Protein AF-A0A443VP94-F1 (afdb_monomer_lite)

Radius of gyration: 16.31 Å; chains: 1; bounding box: 47×26×35 Å

pLDDT: mean 79.45, std 18.83, range [39.03, 96.0]

Foldseek 3Di:
DDDPDPVDPDPVNVVVVVVLVVVLVVDPDPVVSVVSVVVVVVVVVVCCVVVVPVPDPDPD

Secondary structure (DSSP, 8-state):
----------HHHHHHHHHHHHHHHT-SSHHHHHHHHHHHHHHHHHHHHHHH-TT-----

Sequence (60 aa):
MDHSDNNGTSIHVQRAYVLIISGVAECDTAMDQRLLLDSLICQCAVFTRILGEGGRTRIF

Structure (mmCIF, N/CA/C/O backbone):
data_AF-A0A443VP94-F1
#
_entry.id   AF-A0A443VP94-F1
#
loop_
_atom_site.group_PDB
_atom_site.id
_atom_site.type_symbol
_at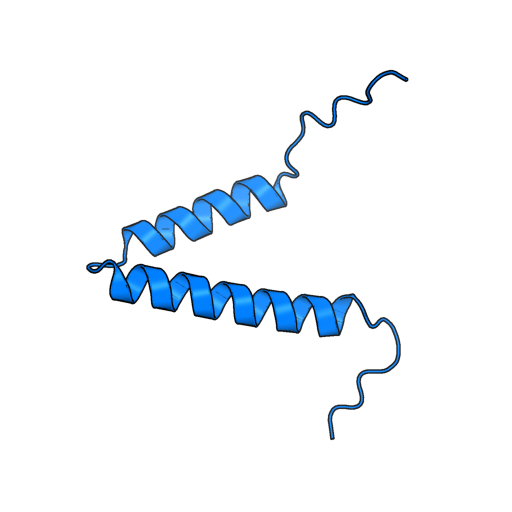om_site.label_atom_id
_atom_site.label_alt_id
_atom_site.label_comp_id
_atom_site.label_asym_id
_atom_site.label_entity_id
_atom_site.label_seq_id
_atom_site.pdbx_PDB_ins_code
_atom_site.Cartn_x
_atom_site.Cartn_y
_atom_site.Cartn_z
_atom_site.occupancy
_atom_site.B_iso_or_equiv
_atom_site.auth_seq_id
_atom_site.auth_comp_id
_atom_site.auth_asym_id
_atom_site.auth_atom_id
_atom_site.pdbx_PDB_model_num
ATOM 1 N N . MET A 1 1 ? 35.576 -2.023 5.211 1.00 50.22 1 MET A N 1
ATOM 2 C CA . MET A 1 1 ? 34.566 -1.615 6.209 1.00 50.22 1 MET A CA 1
ATOM 3 C C . MET A 1 1 ? 34.499 -0.098 6.202 1.00 50.22 1 MET A C 1
ATOM 5 O O . MET A 1 1 ? 35.481 0.499 5.782 1.00 50.22 1 MET A O 1
ATOM 9 N N . ASP A 1 2 ? 33.351 0.438 6.616 1.00 39.03 2 ASP A N 1
ATOM 10 C CA . ASP A 1 2 ? 32.906 1.843 6.644 1.00 39.03 2 ASP A CA 1
ATOM 11 C C . ASP A 1 2 ? 32.200 2.341 5.379 1.00 39.03 2 ASP A C 1
ATOM 13 O O . ASP A 1 2 ? 32.808 2.718 4.384 1.00 39.03 2 ASP A O 1
ATOM 17 N N . HIS A 1 3 ? 30.899 2.056 5.289 1.00 51.50 3 HIS A N 1
ATOM 18 C CA . HIS A 1 3 ? 29.801 2.917 5.774 1.00 51.50 3 HIS A CA 1
ATOM 19 C C . HIS A 1 3 ? 29.636 4.170 4.912 1.00 51.50 3 HIS A C 1
ATOM 21 O O . HIS A 1 3 ? 29.933 5.292 5.299 1.00 51.50 3 HIS A O 1
ATOM 27 N N . SER A 1 4 ? 29.089 3.956 3.712 1.00 49.28 4 SER A N 1
ATOM 28 C CA . SER A 1 4 ? 28.284 4.993 3.083 1.00 49.28 4 SER A CA 1
ATOM 29 C C . SER A 1 4 ? 26.946 5.001 3.816 1.00 49.28 4 SER A C 1
ATOM 31 O O . SER A 1 4 ? 26.090 4.142 3.593 1.00 49.28 4 SER A O 1
ATOM 33 N N . ASP A 1 5 ? 26.824 5.929 4.758 1.00 49.12 5 ASP A N 1
ATOM 34 C CA . ASP A 1 5 ? 25.565 6.336 5.361 1.00 49.12 5 ASP A CA 1
ATOM 35 C C . ASP A 1 5 ? 24.607 6.789 4.252 1.00 49.12 5 ASP A C 1
ATOM 37 O O . ASP A 1 5 ? 24.563 7.955 3.862 1.00 49.12 5 ASP A O 1
ATOM 41 N N . ASN A 1 6 ? 23.816 5.853 3.725 1.00 50.75 6 ASN A N 1
ATOM 42 C CA . ASN A 1 6 ? 22.649 6.156 2.904 1.00 50.75 6 ASN A CA 1
ATOM 43 C C . ASN A 1 6 ? 21.522 6.664 3.820 1.00 50.75 6 ASN A C 1
ATOM 45 O O . ASN A 1 6 ? 20.481 6.034 3.989 1.00 50.75 6 ASN A O 1
ATOM 49 N N . ASN A 1 7 ? 21.770 7.810 4.455 1.00 50.25 7 ASN A N 1
ATOM 50 C CA . ASN A 1 7 ? 20.848 8.546 5.317 1.00 50.25 7 ASN A CA 1
ATOM 51 C C . ASN A 1 7 ? 19.842 9.383 4.497 1.00 50.25 7 ASN A C 1
ATOM 53 O O . ASN A 1 7 ? 19.458 10.489 4.866 1.00 50.25 7 ASN A O 1
ATOM 57 N N . GLY A 1 8 ? 19.438 8.875 3.338 1.00 48.59 8 GLY A N 1
ATOM 58 C CA . GLY A 1 8 ? 18.469 9.507 2.463 1.00 48.59 8 GLY A CA 1
ATOM 59 C C . GLY A 1 8 ? 17.493 8.448 2.010 1.00 48.59 8 GLY A C 1
ATOM 60 O O . GLY A 1 8 ? 17.638 7.897 0.922 1.00 48.59 8 GLY A O 1
ATOM 61 N N . THR A 1 9 ? 16.491 8.145 2.839 1.00 58.38 9 THR A N 1
ATOM 62 C CA . THR A 1 9 ? 15.293 7.480 2.326 1.00 58.38 9 THR A CA 1
ATOM 63 C C . THR A 1 9 ? 14.858 8.272 1.099 1.00 58.38 9 THR A C 1
ATOM 65 O O . THR A 1 9 ? 14.557 9.460 1.188 1.00 58.38 9 THR A O 1
ATOM 68 N N . SER A 1 10 ? 14.957 7.642 -0.075 1.00 79.94 10 SER A N 1
ATOM 69 C CA . SER A 1 10 ? 14.614 8.269 -1.350 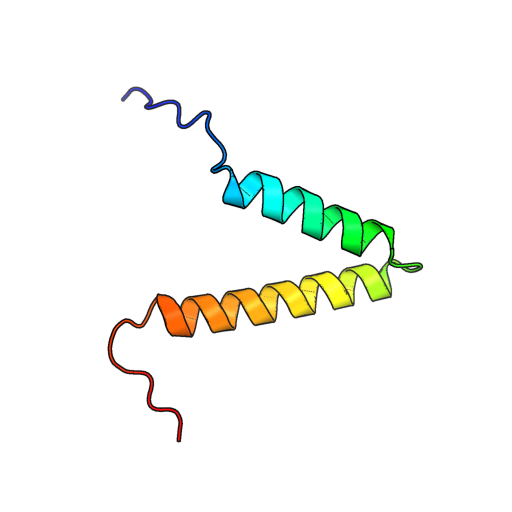1.00 79.94 10 SER A CA 1
ATOM 70 C C . SER A 1 10 ? 13.288 9.011 -1.187 1.00 79.94 10 SER A C 1
ATOM 72 O O . SER A 1 10 ? 12.363 8.471 -0.578 1.00 79.94 10 SER A O 1
ATOM 74 N N . ILE A 1 11 ? 13.177 10.235 -1.713 1.00 85.69 11 ILE A N 1
ATOM 75 C CA . ILE A 1 11 ? 11.950 11.049 -1.622 1.00 85.69 11 ILE A CA 1
ATOM 76 C C . ILE A 1 11 ? 10.696 10.246 -2.018 1.00 85.69 11 ILE A C 1
ATOM 78 O O . ILE A 1 11 ? 9.607 10.455 -1.485 1.00 85.69 11 ILE A O 1
ATOM 82 N N . HIS A 1 12 ? 10.863 9.264 -2.907 1.00 85.44 12 HIS A N 1
ATOM 83 C CA . HIS A 1 12 ? 9.829 8.326 -3.323 1.00 85.44 12 HIS A CA 1
ATOM 84 C C . HIS A 1 12 ? 9.418 7.339 -2.221 1.00 85.44 12 HIS A C 1
ATOM 86 O O . HIS A 1 12 ? 8.228 7.087 -2.060 1.00 85.44 12 HIS A O 1
ATOM 92 N N . VAL A 1 13 ? 10.365 6.822 -1.432 1.00 86.81 13 VAL A N 1
ATOM 93 C CA . VAL A 1 13 ? 10.108 5.927 -0.289 1.00 86.81 13 VAL A CA 1
ATOM 94 C C . VAL A 1 13 ? 9.353 6.669 0.807 1.00 86.81 13 VAL A C 1
ATOM 96 O O . VAL A 1 13 ? 8.338 6.174 1.290 1.00 86.81 13 VAL A O 1
ATOM 99 N N . GLN A 1 14 ? 9.796 7.878 1.163 1.00 90.25 14 GLN A N 1
ATOM 100 C CA . GLN A 1 14 ? 9.120 8.672 2.189 1.00 90.25 14 GLN A CA 1
ATOM 101 C C . GLN A 1 14 ? 7.700 9.057 1.756 1.00 90.25 14 GLN A C 1
ATOM 103 O O . GLN A 1 14 ? 6.755 8.931 2.533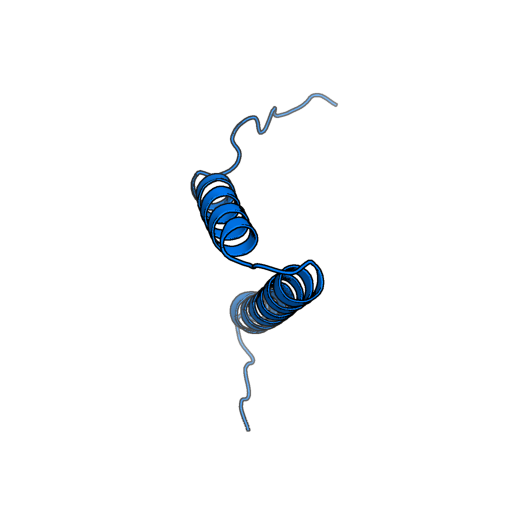 1.00 90.25 14 GLN A O 1
ATOM 108 N N . ARG A 1 15 ? 7.523 9.475 0.497 1.00 91.56 15 ARG A N 1
ATOM 109 C CA . ARG A 1 15 ? 6.201 9.815 -0.041 1.00 91.56 15 ARG A CA 1
ATOM 110 C C . ARG A 1 15 ? 5.277 8.600 -0.117 1.00 91.56 15 ARG A C 1
ATOM 112 O O . ARG A 1 15 ? 4.111 8.720 0.242 1.00 91.56 15 ARG A O 1
ATOM 119 N N . ALA A 1 16 ? 5.787 7.446 -0.549 1.00 91.75 16 ALA A N 1
ATOM 120 C CA . ALA A 1 16 ? 5.023 6.203 -0.556 1.00 91.75 16 ALA A CA 1
ATOM 121 C C . ALA A 1 16 ? 4.578 5.825 0.861 1.00 91.75 16 ALA A C 1
ATOM 123 O O . ALA A 1 16 ? 3.407 5.528 1.065 1.00 91.75 16 ALA A O 1
ATOM 124 N N . TYR A 1 17 ? 5.474 5.920 1.847 1.00 91.94 17 TYR A N 1
ATOM 125 C CA . TYR A 1 17 ? 5.145 5.642 3.243 1.00 91.94 17 TYR A CA 1
ATOM 126 C C . TYR A 1 17 ? 4.002 6.524 3.763 1.00 91.94 17 TYR A C 1
ATOM 128 O O . TYR A 1 17 ? 3.043 6.005 4.329 1.00 91.94 17 TYR A O 1
ATOM 136 N N . VAL A 1 18 ? 4.063 7.839 3.518 1.00 95.56 18 VAL A N 1
ATOM 137 C CA . VAL A 1 18 ? 2.994 8.769 3.922 1.00 95.56 18 VAL A CA 1
ATOM 138 C C . VAL A 1 18 ? 1.658 8.381 3.286 1.00 95.56 18 VAL A C 1
ATOM 140 O O . VAL A 1 18 ? 0.663 8.289 3.994 1.00 95.56 18 VAL A O 1
ATOM 143 N N . LEU A 1 19 ? 1.638 8.089 1.982 1.00 94.62 19 LEU A N 1
ATOM 144 C CA . LEU A 1 19 ? 0.411 7.697 1.278 1.00 94.62 19 LEU A CA 1
ATOM 145 C C . LEU A 1 19 ? -0.183 6.387 1.814 1.00 94.62 19 LEU A C 1
ATOM 147 O O . LEU A 1 19 ? -1.394 6.294 1.995 1.00 94.62 19 LEU A O 1
ATOM 151 N N . ILE A 1 20 ? 0.663 5.390 2.091 1.00 94.81 20 ILE A N 1
ATOM 152 C CA . ILE A 1 20 ? 0.226 4.091 2.619 1.00 94.81 20 ILE A CA 1
ATOM 153 C C . ILE A 1 20 ? -0.397 4.268 4.003 1.00 94.81 20 ILE A C 1
ATOM 155 O O . ILE A 1 20 ? -1.487 3.762 4.251 1.00 94.81 20 ILE A O 1
ATOM 159 N N . ILE A 1 21 ? 0.263 5.011 4.894 1.00 94.44 21 ILE A N 1
ATOM 160 C CA . ILE A 1 21 ? -0.252 5.251 6.245 1.00 94.44 21 ILE A CA 1
ATOM 161 C C . ILE A 1 21 ? -1.545 6.070 6.216 1.00 94.44 21 ILE A C 1
ATOM 163 O O . ILE A 1 21 ? -2.464 5.741 6.960 1.00 94.44 21 ILE A O 1
ATOM 167 N N . SER A 1 22 ? -1.655 7.079 5.346 1.00 95.44 22 SER A N 1
ATOM 168 C CA . SER A 1 22 ? -2.907 7.824 5.170 1.00 95.44 22 SER A CA 1
ATOM 169 C C . SER A 1 22 ? -4.061 6.908 4.752 1.00 95.44 22 SER A C 1
ATOM 171 O O . SER A 1 22 ? -5.107 6.949 5.387 1.00 95.44 22 SER A O 1
ATOM 173 N N . GLY A 1 23 ? -3.857 6.016 3.777 1.00 93.06 23 GLY A N 1
ATOM 174 C CA . GLY A 1 23 ? -4.896 5.060 3.372 1.00 93.06 23 GLY A CA 1
ATOM 175 C C . GLY A 1 23 ? -5.246 4.036 4.460 1.00 93.06 23 GLY A C 1
ATOM 176 O O . GLY A 1 23 ? -6.408 3.685 4.637 1.00 93.06 23 GLY A O 1
ATOM 177 N N . VAL A 1 24 ? -4.262 3.582 5.244 1.00 94.31 24 VAL A N 1
ATOM 178 C CA . VAL A 1 24 ? -4.502 2.688 6.394 1.00 94.31 24 VAL A CA 1
ATOM 179 C C . VAL A 1 24 ? -5.304 3.393 7.494 1.00 94.31 24 VAL A C 1
ATOM 181 O O . VAL A 1 24 ? -6.137 2.758 8.139 1.00 94.31 24 VAL A O 1
ATOM 184 N N . ALA A 1 25 ? -5.077 4.692 7.702 1.00 93.94 25 ALA A N 1
ATOM 185 C CA . ALA A 1 25 ? -5.808 5.495 8.680 1.00 93.94 25 ALA A CA 1
ATOM 186 C C . ALA A 1 25 ? -7.271 5.754 8.279 1.00 93.94 25 ALA A C 1
ATOM 188 O O . ALA A 1 25 ? -8.097 5.989 9.155 1.00 93.94 25 ALA A O 1
ATOM 189 N N . GLU A 1 26 ? -7.594 5.689 6.985 1.00 95.19 26 GLU A N 1
ATOM 190 C CA . GLU A 1 26 ? -8.967 5.780 6.463 1.00 95.19 26 GLU A CA 1
ATOM 191 C C . GLU A 1 26 ? -9.755 4.462 6.589 1.00 95.19 26 GLU A C 1
ATOM 193 O O . GLU A 1 26 ? -10.963 4.448 6.370 1.00 95.19 26 GLU A O 1
ATOM 198 N N . CYS A 1 27 ? -9.101 3.348 6.932 1.00 93.94 27 CYS A N 1
ATOM 199 C CA . CYS A 1 27 ? -9.765 2.057 7.102 1.00 93.94 27 CYS A CA 1
ATOM 200 C C . CYS A 1 27 ? -10.369 1.923 8.509 1.00 93.94 27 CYS A C 1
ATOM 202 O O . CYS A 1 27 ? -9.654 2.035 9.506 1.00 93.94 27 CYS A O 1
ATOM 204 N N . ASP A 1 28 ? -11.655 1.577 8.586 1.00 92.44 28 ASP A N 1
ATOM 205 C CA . ASP A 1 28 ? -12.389 1.488 9.856 1.00 92.44 28 ASP A CA 1
ATOM 206 C C . ASP A 1 28 ? -12.038 0.248 10.691 1.00 92.44 28 ASP A C 1
ATOM 208 O O . ASP A 1 28 ? -12.133 0.265 11.921 1.00 92.44 28 ASP A O 1
ATOM 212 N N . THR A 1 29 ? -11.636 -0.852 10.043 1.00 95.06 29 THR A N 1
ATOM 213 C CA . THR A 1 29 ? -11.343 -2.116 10.727 1.00 95.06 29 THR A CA 1
ATOM 214 C C . THR A 1 29 ? -9.943 -2.636 10.425 1.00 95.06 29 THR A C 1
ATOM 216 O O . THR A 1 29 ? -9.382 -2.430 9.349 1.00 95.06 29 THR A O 1
ATOM 219 N N . ALA A 1 30 ? -9.389 -3.414 11.361 1.00 94.06 30 ALA A N 1
ATOM 220 C CA . ALA A 1 30 ? -8.120 -4.113 11.154 1.00 94.06 30 ALA A CA 1
ATOM 221 C C . ALA A 1 30 ? -8.165 -5.085 9.957 1.00 94.06 30 ALA A C 1
ATOM 223 O O . ALA A 1 30 ? -7.132 -5.392 9.360 1.00 94.06 30 ALA A O 1
ATOM 224 N N . MET A 1 31 ? -9.356 -5.578 9.600 1.00 95.38 31 MET A N 1
ATOM 225 C CA . MET A 1 31 ? -9.539 -6.430 8.430 1.00 95.38 31 MET A CA 1
ATOM 226 C C . MET A 1 31 ? -9.409 -5.629 7.133 1.00 95.38 31 MET A C 1
ATOM 228 O O . MET A 1 31 ? -8.695 -6.070 6.234 1.00 95.38 31 MET A O 1
ATOM 232 N N . ASP A 1 32 ? -10.000 -4.437 7.063 1.00 95.50 32 ASP A N 1
ATOM 233 C CA . ASP A 1 32 ? -9.891 -3.553 5.895 1.00 95.50 32 ASP A CA 1
ATOM 234 C C . ASP A 1 32 ? -8.455 -3.061 5.698 1.00 95.50 32 ASP A C 1
ATOM 236 O O . ASP A 1 32 ? -7.925 -3.106 4.588 1.00 95.50 32 ASP A O 1
ATOM 240 N N . GLN A 1 33 ? -7.771 -2.715 6.794 1.00 95.00 33 GLN A N 1
ATOM 241 C CA . GLN A 1 33 ? -6.341 -2.389 6.775 1.00 95.00 33 GLN A CA 1
ATOM 242 C C . GLN A 1 33 ? -5.509 -3.537 6.198 1.00 95.00 33 GLN A C 1
ATOM 244 O O . GLN A 1 33 ? -4.611 -3.325 5.380 1.00 95.00 33 GLN A O 1
ATOM 249 N N . ARG A 1 34 ? -5.811 -4.775 6.605 1.00 95.50 34 ARG A N 1
ATOM 250 C CA . ARG A 1 34 ? -5.109 -5.959 6.110 1.00 95.50 34 ARG A CA 1
ATOM 251 C C . ARG A 1 34 ? -5.380 -6.203 4.629 1.00 95.50 34 ARG A C 1
ATOM 253 O O . ARG A 1 34 ? -4.437 -6.508 3.907 1.00 95.50 34 ARG A O 1
ATOM 260 N N . LEU A 1 35 ? -6.623 -6.042 4.178 1.00 95.88 35 LEU A N 1
ATOM 261 C CA . LEU A 1 35 ? -6.991 -6.162 2.763 1.00 95.88 35 LEU A CA 1
ATOM 262 C C . 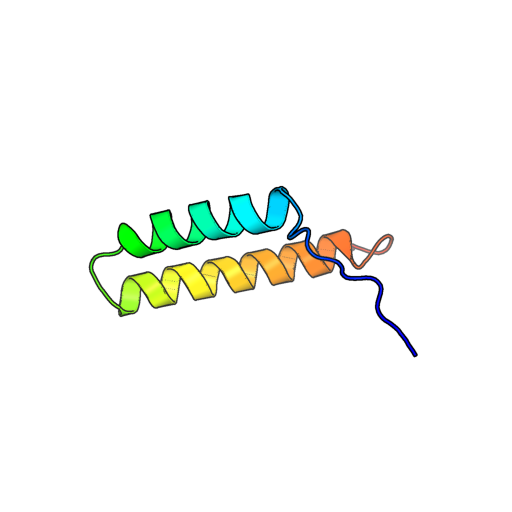LEU A 1 35 ? -6.296 -5.099 1.901 1.00 95.88 35 LEU A C 1
ATOM 264 O O . LEU A 1 35 ? -5.796 -5.419 0.822 1.00 95.88 35 LEU A O 1
ATOM 268 N N . LEU A 1 36 ? -6.207 -3.858 2.387 1.00 94.69 36 LEU A N 1
ATOM 269 C CA . LEU A 1 36 ? -5.491 -2.777 1.709 1.00 94.69 36 LEU A CA 1
ATOM 270 C C . LEU A 1 36 ? -4.002 -3.111 1.538 1.00 94.69 36 LEU A C 1
ATOM 272 O O . LEU A 1 36 ? -3.462 -2.995 0.437 1.00 94.69 36 LEU A O 1
ATOM 276 N N . LEU A 1 37 ? -3.343 -3.551 2.613 1.00 94.75 37 LEU A N 1
ATOM 277 C CA . LEU A 1 37 ? -1.924 -3.908 2.579 1.00 94.75 37 LEU A CA 1
ATOM 278 C C . LEU A 1 37 ? -1.654 -5.128 1.689 1.00 94.75 37 LEU A C 1
ATOM 280 O O . LEU A 1 37 ? -0.672 -5.132 0.949 1.00 94.75 37 LEU A O 1
ATOM 284 N N . ASP A 1 38 ? -2.528 -6.135 1.718 1.00 96.00 38 ASP A N 1
ATOM 285 C CA . ASP A 1 38 ? -2.410 -7.325 0.869 1.00 96.00 38 ASP A CA 1
ATOM 286 C C . ASP A 1 38 ? -2.537 -6.963 -0.621 1.00 96.00 38 ASP A C 1
ATOM 288 O O . ASP A 1 38 ? -1.671 -7.304 -1.430 1.00 96.00 38 ASP A O 1
ATOM 292 N N . SER A 1 39 ? -3.540 -6.148 -0.969 1.00 94.75 39 SER A N 1
ATOM 293 C CA . SER A 1 39 ? -3.708 -5.598 -2.321 1.00 94.75 39 SER A CA 1
ATOM 294 C C . SER A 1 39 ? -2.472 -4.818 -2.785 1.00 94.75 39 SER A C 1
ATOM 296 O O . SER A 1 39 ? -2.005 -4.999 -3.914 1.00 94.75 39 SER A O 1
ATOM 298 N N . LEU A 1 40 ? -1.892 -3.989 -1.912 1.00 94.62 40 LEU A N 1
ATOM 299 C CA . LEU A 1 40 ? -0.689 -3.216 -2.218 1.00 94.62 40 LEU A CA 1
ATOM 300 C C . LEU A 1 40 ? 0.526 -4.118 -2.486 1.00 94.62 40 LEU A C 1
ATOM 302 O O . LEU A 1 40 ? 1.260 -3.892 -3.448 1.00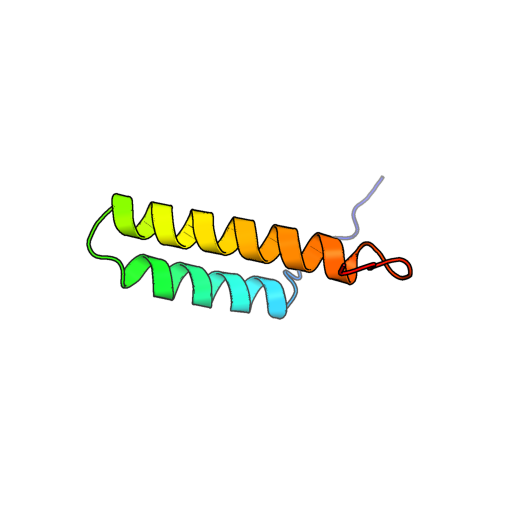 94.62 40 LEU A O 1
ATOM 306 N N . ILE A 1 41 ? 0.728 -5.162 -1.679 1.00 92.94 41 ILE A N 1
ATOM 307 C CA . ILE A 1 41 ? 1.812 -6.136 -1.878 1.00 92.94 41 ILE A CA 1
ATOM 308 C C . ILE A 1 41 ? 1.633 -6.874 -3.209 1.00 92.94 41 ILE A C 1
ATOM 310 O O . ILE A 1 41 ? 2.601 -7.018 -3.961 1.00 92.94 41 ILE A O 1
ATOM 314 N N . CYS A 1 42 ? 0.408 -7.290 -3.542 1.00 93.31 42 CYS A N 1
ATOM 315 C CA . CYS A 1 42 ? 0.108 -7.899 -4.837 1.00 93.31 42 CYS A CA 1
ATOM 316 C C .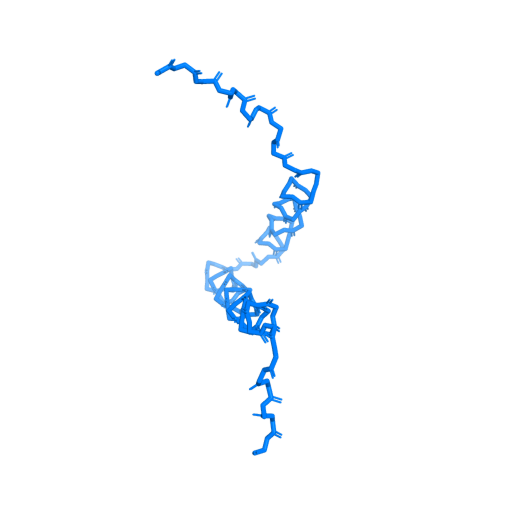 CYS A 1 42 ? 0.465 -6.971 -6.004 1.00 93.31 42 CYS A C 1
ATOM 318 O O . CYS A 1 42 ? 1.101 -7.409 -6.964 1.00 93.31 42 CYS A O 1
ATOM 320 N N . GLN A 1 43 ? 0.115 -5.687 -5.917 1.00 90.81 43 GLN A N 1
ATOM 321 C CA . GLN A 1 43 ? 0.465 -4.700 -6.941 1.00 90.81 43 GLN A CA 1
ATOM 322 C C . GLN A 1 43 ? 1.983 -4.521 -7.058 1.00 90.81 43 GLN A C 1
ATOM 324 O O . GLN A 1 43 ? 2.518 -4.560 -8.166 1.00 90.81 43 GLN A O 1
ATOM 329 N N . CYS A 1 44 ? 2.697 -4.410 -5.935 1.00 89.81 44 CYS A N 1
ATOM 330 C CA . CYS A 1 44 ? 4.159 -4.365 -5.922 1.00 89.81 44 CYS A CA 1
ATOM 331 C C . CYS A 1 44 ? 4.769 -5.593 -6.609 1.00 89.81 44 CYS A C 1
ATOM 333 O O . CYS A 1 44 ? 5.656 -5.437 -7.441 1.00 89.81 44 CYS A O 1
ATOM 335 N N . ALA A 1 45 ? 4.259 -6.799 -6.342 1.00 88.94 45 ALA A N 1
ATOM 336 C CA . ALA A 1 45 ? 4.733 -8.021 -6.990 1.00 88.94 45 ALA A CA 1
ATOM 337 C C . ALA A 1 45 ? 4.528 -7.995 -8.516 1.00 88.94 45 ALA A C 1
ATOM 339 O O . ALA A 1 45 ? 5.412 -8.417 -9.264 1.00 88.94 45 ALA A O 1
ATOM 340 N N . VAL A 1 46 ? 3.393 -7.468 -8.991 1.00 89.56 46 VAL A N 1
ATOM 341 C CA . VAL A 1 46 ? 3.135 -7.272 -10.427 1.00 89.56 46 VAL A CA 1
ATOM 342 C C . VAL A 1 46 ? 4.128 -6.277 -11.026 1.00 89.56 46 VAL A C 1
ATOM 344 O O . VAL A 1 46 ? 4.750 -6.583 -12.043 1.00 89.56 46 VAL A O 1
ATOM 347 N N . PHE A 1 47 ? 4.347 -5.127 -10.384 1.00 85.50 47 PHE A N 1
ATOM 348 C CA . PHE A 1 47 ? 5.329 -4.145 -10.849 1.00 85.50 47 PHE A CA 1
ATOM 349 C C . PHE A 1 47 ? 6.751 -4.700 -10.847 1.00 85.50 47 PHE A C 1
ATOM 351 O O . PHE A 1 47 ? 7.477 -4.481 -11.809 1.00 85.50 47 PHE A O 1
ATOM 358 N N . THR A 1 48 ? 7.152 -5.461 -9.827 1.00 83.69 48 THR A N 1
ATOM 359 C CA . THR A 1 48 ? 8.466 -6.115 -9.786 1.00 83.69 48 THR A CA 1
ATOM 360 C C . THR A 1 48 ? 8.631 -7.117 -10.923 1.00 83.69 48 THR A C 1
ATOM 362 O O . THR A 1 48 ? 9.713 -7.188 -11.491 1.00 83.69 48 THR A O 1
ATOM 365 N N . ARG A 1 49 ? 7.583 -7.854 -11.311 1.00 79.94 49 ARG A N 1
ATOM 366 C CA . ARG A 1 49 ? 7.643 -8.735 -12.489 1.00 79.94 49 ARG A CA 1
ATOM 367 C C . ARG A 1 49 ? 7.771 -7.936 -13.785 1.00 79.94 49 ARG A C 1
ATOM 369 O O . ARG A 1 49 ? 8.655 -8.219 -14.578 1.00 79.94 49 ARG A O 1
ATOM 376 N N . ILE A 1 50 ? 6.954 -6.897 -13.967 1.00 82.62 50 ILE A N 1
ATOM 377 C CA . ILE A 1 50 ? 6.973 -6.057 -15.178 1.00 82.62 50 ILE A CA 1
ATOM 378 C C . ILE A 1 50 ? 8.301 -5.295 -15.328 1.00 82.62 50 ILE A C 1
ATOM 380 O O . ILE A 1 50 ? 8.820 -5.179 -16.434 1.00 82.62 50 ILE A O 1
ATOM 384 N N . LEU A 1 51 ? 8.837 -4.752 -14.233 1.00 76.06 51 LEU A N 1
ATOM 385 C CA . LEU A 1 51 ? 10.031 -3.899 -14.232 1.00 76.06 51 LEU A CA 1
ATOM 386 C C . LEU A 1 51 ? 11.333 -4.687 -14.034 1.00 76.06 51 LEU A C 1
ATOM 388 O O . LEU A 1 51 ? 12.382 -4.256 -14.503 1.00 76.06 51 LEU A O 1
ATOM 392 N N . GLY A 1 52 ? 11.280 -5.819 -13.331 1.00 64.00 52 GLY A N 1
ATOM 393 C CA . GLY A 1 52 ? 12.423 -6.702 -13.091 1.00 64.00 52 GLY A CA 1
ATOM 394 C C . GLY A 1 52 ? 12.734 -7.611 -14.278 1.00 64.00 52 GLY A C 1
ATOM 395 O O . GLY A 1 52 ? 13.895 -7.948 -14.497 1.00 64.00 52 GLY A O 1
ATOM 396 N N . GLU A 1 53 ? 11.734 -7.949 -15.097 1.00 58.25 53 GLU A N 1
ATOM 397 C CA . GLU A 1 53 ? 11.921 -8.674 -16.355 1.00 58.25 53 GLU A CA 1
ATOM 398 C C . GLU A 1 53 ? 11.974 -7.705 -17.539 1.00 58.25 53 GLU A C 1
ATOM 400 O O . GLU A 1 53 ? 11.111 -7.696 -18.419 1.00 58.25 53 GLU A O 1
ATOM 405 N N . GLY A 1 54 ? 13.028 -6.892 -17.601 1.00 52.66 54 GLY A N 1
ATOM 406 C CA . GLY A 1 54 ? 13.390 -6.196 -18.832 1.00 52.66 54 GLY A CA 1
ATOM 407 C C . GLY A 1 54 ? 13.667 -7.198 -19.962 1.00 52.66 54 GLY A C 1
ATOM 408 O O . GLY A 1 54 ? 14.809 -7.596 -20.167 1.00 52.66 54 GLY A O 1
ATOM 409 N N . GLY A 1 55 ? 12.630 -7.612 -20.700 1.00 52.44 55 GLY A N 1
ATOM 410 C CA . GLY A 1 55 ? 12.774 -8.201 -22.034 1.00 52.44 55 GLY A CA 1
ATOM 411 C C . GLY A 1 55 ? 11.870 -9.371 -22.433 1.00 52.44 55 GLY A C 1
ATOM 412 O O . GLY A 1 55 ? 11.918 -9.740 -23.605 1.00 52.44 55 GLY A O 1
ATOM 413 N N . ARG A 1 56 ? 11.063 -9.987 -21.554 1.00 54.72 56 ARG A N 1
ATOM 414 C CA . ARG A 1 56 ? 10.253 -11.170 -21.946 1.00 54.72 56 ARG A CA 1
ATOM 415 C C . ARG A 1 56 ? 8.869 -11.259 -21.306 1.00 54.72 56 ARG A C 1
ATOM 417 O O . ARG A 1 56 ? 8.389 -12.345 -21.004 1.00 54.72 56 ARG A O 1
ATOM 424 N N . THR A 1 57 ? 8.167 -10.141 -21.213 1.00 51.22 57 THR A N 1
ATOM 425 C CA . THR A 1 57 ? 6.729 -10.167 -20.939 1.00 51.22 57 THR A CA 1
ATOM 426 C C . THR A 1 57 ? 5.981 -10.694 -22.172 1.00 51.22 57 THR A C 1
ATOM 428 O O . THR A 1 57 ? 5.577 -9.924 -23.042 1.00 51.22 57 THR A O 1
ATOM 431 N N . ARG A 1 58 ? 5.798 -12.020 -22.274 1.00 52.06 58 ARG A N 1
ATOM 432 C CA . ARG A 1 58 ? 4.660 -12.586 -23.016 1.00 52.06 58 ARG A CA 1
ATOM 433 C C . ARG A 1 58 ? 3.456 -12.497 -22.090 1.00 52.06 58 ARG A C 1
ATOM 435 O O . ARG A 1 58 ? 3.327 -13.273 -21.150 1.00 52.06 58 ARG A O 1
ATOM 442 N N . ILE A 1 59 ? 2.611 -11.508 -22.344 1.00 53.59 59 ILE A N 1
ATOM 443 C CA . ILE A 1 59 ? 1.198 -11.607 -21.994 1.00 53.59 59 ILE A CA 1
ATOM 444 C C . ILE A 1 59 ? 0.543 -12.308 -23.194 1.00 53.59 59 ILE A C 1
ATOM 446 O O . ILE A 1 59 ? 0.821 -11.921 -24.332 1.00 53.59 59 ILE A O 1
ATOM 450 N N . PHE A 1 60 ? -0.276 -13.321 -22.889 1.00 45.19 60 PHE A N 1
ATOM 451 C CA . PHE A 1 60 ? -0.826 -14.414 -23.715 1.00 45.19 60 PHE A CA 1
ATOM 452 C C . PHE A 1 60 ? 0.045 -15.674 -23.804 1.00 45.19 60 PHE A C 1
ATOM 454 O O . PHE A 1 60 ? 1.085 -15.672 -24.506 1.00 45.19 60 PHE A O 1
#

Organism: Raoultella planticola (NCBI:txid575)